Protein AF-A0A9W6GC36-F1 (afdb_monomer)

pLDDT: mean 84.16, std 17.45, range [33.19, 96.06]

Secondary structure (DSSP, 8-state):
--------SSTTS---SS--HHHH-TTS-HHHHHHHHHHHHHHSTT----HHHHHHHHHHHHHHSSHHHHHHHPPTTPPPPGGGG-HHHHHHHHHHHHHTTHHHHHHHHHTSEEE-TTS-EEEGGGEEEETTT--EEEGGGTTS--TTS-EE-

Mean predicted aligned error: 7.72 Å

Nearest PDB structures (foldseek):
  6ck0-assembly1_A  TM=3.149E-01  e=7.803E-01  Helicobacter pylori G27
  2p1a-assembly1_B  TM=2.396E-01  e=2.936E+00  Bacillus cereus ATCC 10987
  3kcv-assembly2_J  TM=2.287E-01  e=7.695E+00  Escherichia coli O157:H7

Sequence (153 aa):
MHARNSFEDAANEPQHEHPNTIVLDFAKRFPDRLQLLVDHWRDAPGQVVDGYAFFLLYCWHGKHRDPATFERWKQPGQERSPFADAPEIRDLVAASLAAIGGQAGWVRMLGRRDYCECGQTSKLENLSVCVDCGRHWCWECSGTRCRGHEVVG

Solvent-accessible surface area (backbone atoms only — not comparable to full-atom values): 9102 Å² total; per-residue (Å²): 141,81,84,78,84,85,78,78,84,78,83,76,69,84,75,68,92,63,75,41,53,59,73,65,40,54,93,43,55,48,71,61,30,50,51,53,50,42,54,50,39,71,78,44,74,85,72,60,41,50,75,67,42,32,52,53,52,48,37,45,45,65,40,45,60,38,70,70,53,27,69,75,69,53,56,94,94,58,75,82,60,83,62,44,76,36,65,59,53,54,52,44,52,52,51,20,39,51,72,56,55,31,70,64,27,50,54,55,54,35,64,39,71,46,63,21,80,86,70,50,74,42,36,43,76,52,31,32,33,29,64,43,73,69,49,31,29,32,74,90,44,58,85,71,57,68,84,97,54,62,68,38,98

Organism: NCBI:txid256037

Foldseek 3Di:
DDDDPPPPPPPDDPPPVDQPVLQVVLVDANLVSLVVQLVVCVVPPLDAHEQVSLVLLVQLLVCQLDPVSVVVPPDVPDDRRPCNPPVSSVSRNVSHCVVLPHPVSVVVSQQDWDAAPVRDIDGNVQWKAFSNRRHIHGPVCVVVDDPPTDIGD

Radius of gyration: 16.6 Å; Cα contacts (8 Å, |Δi|>4): 177; chains: 1; bounding box: 53×34×39 Å

Structure (mmCIF, N/CA/C/O backbone):
data_AF-A0A9W6GC36-F1
#
_entry.id   AF-A0A9W6GC36-F1
#
loop_
_atom_site.group_PDB
_atom_site.id
_atom_site.type_symbol
_atom_site.label_atom_id
_atom_site.label_alt_id
_atom_site.label_comp_id
_atom_site.label_asym_id
_atom_site.label_entity_id
_atom_site.label_seq_id
_atom_site.pdbx_PDB_ins_code
_atom_site.Cartn_x
_atom_site.Cartn_y
_atom_site.Cartn_z
_atom_site.occupancy
_atom_site.B_iso_or_equiv
_atom_site.auth_seq_id
_atom_site.auth_comp_id
_atom_site.auth_asym_id
_atom_site.auth_atom_id
_atom_site.pdbx_PDB_model_num
ATOM 1 N N . MET A 1 1 ? -38.923 21.390 -12.336 1.00 40.31 1 MET A N 1
ATOM 2 C CA . MET A 1 1 ? -37.791 20.817 -11.576 1.00 40.31 1 MET A CA 1
ATOM 3 C C . MET A 1 1 ? -37.652 19.357 -11.977 1.00 40.31 1 MET A C 1
ATOM 5 O O . MET A 1 1 ? -38.392 18.530 -11.471 1.00 40.31 1 MET A O 1
ATOM 9 N N . HIS A 1 2 ? -36.770 19.049 -12.928 1.00 33.19 2 HIS A N 1
ATOM 10 C CA . HIS A 1 2 ? -36.415 17.671 -13.272 1.00 33.19 2 HIS A CA 1
ATOM 11 C C . HIS A 1 2 ? -34.927 17.498 -12.983 1.00 33.19 2 HIS A C 1
ATOM 13 O O . HIS A 1 2 ? -34.091 18.083 -13.669 1.00 33.19 2 HIS A O 1
ATOM 19 N N . ALA A 1 3 ? -34.615 16.754 -11.922 1.00 35.25 3 ALA A N 1
ATOM 20 C CA . ALA A 1 3 ? -33.260 16.326 -11.626 1.00 35.25 3 ALA A CA 1
ATOM 21 C C . ALA A 1 3 ? -32.876 15.250 -12.650 1.00 35.25 3 ALA A C 1
ATOM 23 O O . ALA A 1 3 ? -33.499 14.191 -12.713 1.00 35.25 3 ALA A O 1
ATOM 24 N N . ARG A 1 4 ? -31.887 15.553 -13.493 1.00 37.41 4 ARG A N 1
ATOM 25 C CA . ARG A 1 4 ? -31.217 14.555 -14.325 1.00 37.41 4 ARG A CA 1
ATOM 26 C C . ARG A 1 4 ? -30.328 13.713 -13.410 1.00 37.41 4 ARG A C 1
ATOM 28 O O . ARG A 1 4 ? -29.429 14.249 -12.769 1.00 37.41 4 ARG A O 1
ATOM 35 N N . ASN A 1 5 ? -30.620 12.417 -13.346 1.00 42.16 5 ASN A N 1
ATOM 36 C CA . ASN A 1 5 ? -29.735 11.399 -12.793 1.00 42.16 5 ASN A CA 1
ATOM 37 C C . ASN A 1 5 ? -28.479 11.318 -13.668 1.00 42.16 5 ASN A C 1
ATOM 39 O O . ASN A 1 5 ? -28.535 10.772 -14.765 1.00 42.16 5 ASN A O 1
ATOM 43 N N . SER A 1 6 ? -27.360 11.847 -13.184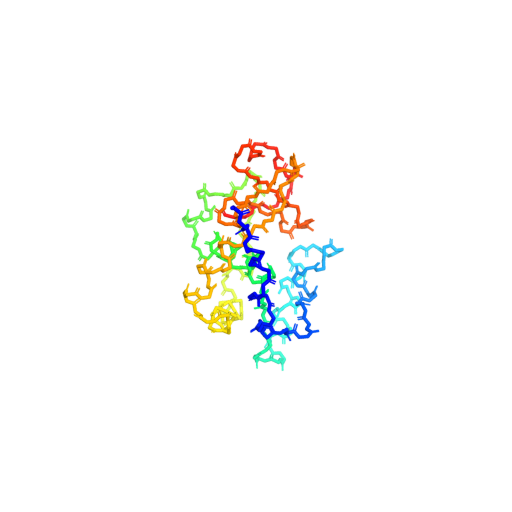 1.00 38.00 6 SER A N 1
ATOM 44 C CA . SER A 1 6 ? -26.041 11.635 -13.785 1.00 38.00 6 SER A CA 1
ATOM 45 C C . SER A 1 6 ? -25.391 10.415 -13.127 1.00 38.00 6 SER A C 1
ATOM 47 O O . SER A 1 6 ? -24.592 10.553 -12.208 1.00 38.00 6 SER A O 1
ATOM 49 N N . PHE A 1 7 ? -25.791 9.217 -13.558 1.00 39.62 7 PHE A N 1
ATOM 50 C CA . PHE A 1 7 ? -25.185 7.935 -13.158 1.00 39.62 7 PHE A CA 1
ATOM 51 C C . PHE A 1 7 ? -24.443 7.250 -14.325 1.00 39.62 7 PHE A C 1
ATOM 53 O O . PHE A 1 7 ? -24.139 6.065 -14.247 1.00 39.62 7 PHE A O 1
ATOM 60 N N . GLU A 1 8 ? -24.138 7.972 -15.408 1.00 38.41 8 GLU A N 1
ATOM 61 C CA . GLU A 1 8 ? -23.664 7.362 -16.664 1.00 38.41 8 GLU A CA 1
ATOM 62 C C . GLU A 1 8 ? -22.149 7.449 -16.929 1.00 38.41 8 GLU A C 1
ATOM 64 O O . GLU A 1 8 ? -21.699 6.952 -17.955 1.00 38.41 8 GLU A O 1
ATOM 69 N N . ASP A 1 9 ? -21.323 7.953 -16.006 1.00 39.06 9 ASP A N 1
ATOM 70 C CA . ASP A 1 9 ? -19.871 8.089 -16.258 1.00 39.06 9 ASP A CA 1
ATOM 71 C C . ASP A 1 9 ? -18.990 6.967 -15.663 1.00 39.06 9 ASP A C 1
ATOM 73 O O . ASP A 1 9 ? -17.766 7.018 -15.765 1.00 39.06 9 ASP A O 1
ATOM 77 N N . ALA A 1 10 ? -19.570 5.918 -15.069 1.00 42.12 10 ALA A N 1
ATOM 78 C CA . ALA A 1 10 ? -18.797 4.819 -14.464 1.00 42.12 10 ALA A CA 1
ATOM 79 C C . ALA A 1 10 ? -18.358 3.716 -15.457 1.00 42.12 10 ALA A C 1
ATOM 81 O O . ALA A 1 10 ? -17.726 2.743 -15.055 1.00 42.12 10 ALA A O 1
ATOM 82 N N . ALA A 1 11 ? -18.701 3.828 -16.744 1.00 38.91 11 ALA A N 1
ATOM 83 C CA . ALA A 1 11 ? -18.658 2.698 -17.678 1.00 38.91 11 ALA A CA 1
ATOM 84 C C . ALA A 1 11 ? -17.346 2.511 -18.470 1.00 38.91 11 ALA A C 1
ATOM 86 O O . ALA A 1 11 ? -17.305 1.646 -19.336 1.00 38.91 11 ALA A O 1
ATOM 87 N N . ASN A 1 12 ? -16.280 3.279 -18.214 1.00 39.53 12 ASN A N 1
ATOM 88 C CA . ASN A 1 12 ? -15.049 3.211 -19.025 1.00 39.53 12 ASN A CA 1
ATOM 89 C C . ASN A 1 12 ? -13.742 3.225 -18.215 1.00 39.53 12 ASN A C 1
ATOM 91 O O . ASN A 1 12 ? -12.708 3.672 -18.711 1.00 39.53 12 ASN A O 1
ATOM 95 N N . GLU A 1 13 ? -13.753 2.733 -16.975 1.00 42.28 13 GLU A N 1
ATOM 96 C CA . GLU A 1 13 ? -12.489 2.399 -16.311 1.00 42.28 13 GLU A CA 1
ATOM 97 C C . GLU A 1 13 ? -12.026 1.027 -16.833 1.00 42.28 13 GLU A C 1
ATOM 99 O O . GLU A 1 13 ? -12.804 0.072 -16.750 1.00 42.28 13 GLU A O 1
ATOM 104 N N . PRO A 1 14 ? -10.816 0.901 -17.417 1.00 41.31 14 PRO A N 1
ATOM 105 C CA . PRO A 1 14 ? -10.286 -0.402 -17.786 1.00 41.31 14 PRO A CA 1
ATOM 106 C C . PRO A 1 14 ? -10.244 -1.260 -16.524 1.00 41.31 14 PRO A C 1
ATOM 108 O O . PRO A 1 14 ? -9.509 -0.975 -15.580 1.00 41.31 14 PRO A O 1
ATOM 111 N N . GLN A 1 15 ? -11.089 -2.287 -16.492 1.00 39.88 15 GLN A N 1
ATOM 112 C CA . GLN A 1 15 ? -11.065 -3.288 -15.443 1.00 39.88 15 GLN A CA 1
ATOM 113 C C . GLN A 1 15 ? -9.772 -4.076 -15.637 1.00 39.88 15 GLN A C 1
ATOM 115 O O . GLN A 1 15 ? -9.692 -4.934 -16.513 1.00 39.88 15 GLN A O 1
ATOM 120 N N . HIS A 1 16 ? -8.727 -3.766 -14.872 1.00 44.00 16 HIS A N 1
ATOM 121 C CA . HIS A 1 16 ? -7.629 -4.709 -14.733 1.00 44.00 16 HIS A CA 1
ATOM 122 C C . HIS A 1 16 ? -8.218 -5.951 -14.054 1.00 44.00 16 HIS A C 1
ATOM 124 O O . HIS A 1 16 ? -8.642 -5.905 -12.902 1.00 44.00 16 HIS A O 1
ATOM 130 N N . GLU A 1 17 ? -8.319 -7.050 -14.806 1.00 35.12 17 GLU A N 1
ATOM 131 C CA . GLU A 1 17 ? -9.093 -8.254 -14.458 1.00 35.12 17 GLU A CA 1
ATOM 132 C C . GLU A 1 17 ? -8.586 -9.007 -13.213 1.00 35.12 17 GLU A C 1
ATOM 134 O O . GLU A 1 17 ? -9.168 -10.013 -12.804 1.00 35.12 17 GLU A O 1
ATOM 139 N N . HIS A 1 18 ? -7.544 -8.506 -12.549 1.00 47.97 18 HIS A N 1
ATOM 140 C CA . HIS A 1 18 ? -6.991 -9.085 -11.336 1.00 47.97 18 HIS A CA 1
ATOM 141 C C . HIS A 1 18 ? -6.675 -7.971 -10.329 1.00 47.97 18 HIS A C 1
ATOM 143 O O . HIS A 1 18 ? -5.572 -7.421 -10.384 1.00 47.97 18 HIS A O 1
ATOM 149 N N . PRO A 1 19 ? -7.583 -7.635 -9.384 1.00 55.88 19 PRO A N 1
ATOM 150 C CA . PRO A 1 19 ? -7.170 -6.866 -8.215 1.00 55.88 19 PRO A CA 1
ATOM 151 C C . PRO A 1 19 ? -5.987 -7.606 -7.607 1.00 55.88 19 PRO A C 1
ATOM 153 O O . PRO A 1 19 ? -6.082 -8.813 -7.386 1.00 55.88 19 PRO A O 1
ATOM 156 N N . ASN A 1 20 ? -4.857 -6.924 -7.426 1.00 70.31 20 ASN A N 1
ATOM 157 C CA . ASN A 1 20 ? -3.617 -7.604 -7.076 1.00 70.31 20 ASN A CA 1
ATOM 158 C C . ASN A 1 20 ? -3.766 -8.272 -5.697 1.00 70.31 20 ASN A C 1
ATOM 160 O O . ASN A 1 20 ? -3.668 -7.630 -4.645 1.00 70.31 20 ASN A O 1
ATOM 164 N N . THR A 1 21 ? -4.079 -9.570 -5.726 1.00 80.12 21 THR A N 1
ATOM 165 C CA . THR A 1 21 ? -4.518 -10.342 -4.563 1.00 80.12 21 THR A CA 1
ATOM 166 C C . THR A 1 21 ? -3.397 -10.493 -3.556 1.00 80.12 21 THR A C 1
ATOM 168 O O . THR A 1 21 ? -3.682 -10.649 -2.380 1.00 80.12 21 THR A O 1
ATOM 171 N N . ILE A 1 22 ? -2.135 -10.374 -3.982 1.00 90.19 22 ILE A N 1
ATOM 172 C CA . ILE A 1 22 ? -0.971 -10.458 -3.100 1.00 90.19 22 ILE A CA 1
ATOM 173 C C . ILE A 1 22 ? -1.016 -9.336 -2.063 1.00 90.19 22 ILE A C 1
ATOM 175 O O . ILE A 1 22 ? -0.923 -9.601 -0.869 1.00 90.19 22 ILE A O 1
ATOM 179 N N . VAL A 1 23 ? -1.201 -8.083 -2.492 1.00 91.06 23 VAL A N 1
ATOM 180 C CA . VAL A 1 23 ? -1.227 -6.934 -1.570 1.00 91.06 23 VAL A CA 1
ATOM 181 C C . VAL A 1 23 ? -2.463 -6.972 -0.674 1.00 91.06 23 VAL A C 1
ATOM 183 O O . VAL A 1 23 ? -2.385 -6.571 0.486 1.00 91.06 23 VAL A O 1
ATOM 186 N N . LEU A 1 24 ? -3.589 -7.476 -1.180 1.00 92.25 24 LEU A N 1
ATOM 187 C CA . LEU A 1 24 ? -4.872 -7.493 -0.472 1.00 92.25 24 LEU A CA 1
ATOM 188 C C . LEU A 1 24 ? -5.181 -8.824 0.239 1.00 92.25 24 LEU A C 1
ATOM 190 O O . LEU A 1 24 ? -6.271 -8.978 0.787 1.00 92.25 24 LEU A O 1
ATOM 194 N N . ASP A 1 25 ? -4.238 -9.769 0.284 1.00 93.12 25 ASP A N 1
ATOM 195 C CA . ASP A 1 25 ? -4.376 -11.021 1.036 1.00 93.12 25 ASP A CA 1
ATOM 196 C C . ASP A 1 25 ? -4.167 -10.778 2.538 1.00 93.12 25 ASP A C 1
ATOM 198 O O . ASP A 1 25 ? -3.122 -11.078 3.121 1.00 93.12 25 ASP A O 1
ATOM 202 N N . PHE A 1 26 ? -5.184 -10.212 3.184 1.00 91.50 26 PHE A N 1
ATOM 203 C CA . PHE A 1 26 ? -5.174 -9.920 4.619 1.00 91.50 26 PHE A CA 1
ATOM 204 C C . PHE A 1 26 ? -5.157 -11.175 5.510 1.00 91.50 26 PHE A C 1
ATOM 206 O O . PHE A 1 26 ? -5.050 -11.051 6.729 1.00 91.50 26 PHE A O 1
ATOM 213 N N . ALA A 1 27 ? -5.215 -12.388 4.939 1.00 91.69 27 ALA A N 1
ATOM 214 C CA . ALA A 1 27 ? -4.915 -13.607 5.688 1.00 91.69 27 ALA A CA 1
ATOM 215 C C . ALA A 1 27 ? -3.403 -13.763 5.956 1.00 91.69 27 ALA A C 1
ATOM 217 O O . ALA A 1 27 ? -3.011 -14.532 6.837 1.00 91.69 27 ALA A O 1
ATOM 218 N N . LYS A 1 28 ? -2.549 -13.024 5.231 1.00 92.81 28 LYS A N 1
ATOM 219 C CA . LYS A 1 28 ? -1.092 -12.973 5.411 1.00 92.81 28 LYS A CA 1
ATOM 220 C C . LYS A 1 28 ? -0.651 -11.666 6.063 1.00 92.81 28 LYS A C 1
ATOM 222 O O . LYS A 1 28 ? -1.200 -10.587 5.810 1.00 92.81 28 LYS A O 1
ATOM 227 N N . ARG A 1 29 ? 0.428 -11.729 6.847 1.00 92.25 29 ARG A N 1
ATOM 228 C CA . ARG A 1 29 ? 1.048 -10.515 7.395 1.00 92.25 29 ARG A CA 1
ATOM 229 C C . ARG A 1 29 ? 1.596 -9.655 6.264 1.00 92.25 29 ARG A C 1
ATOM 231 O O . ARG A 1 29 ? 2.047 -10.172 5.243 1.00 92.25 29 ARG A O 1
ATOM 238 N N . PHE A 1 30 ? 1.582 -8.338 6.450 1.00 93.12 30 PHE A N 1
ATOM 239 C CA . PHE A 1 30 ? 2.050 -7.428 5.407 1.00 93.12 30 PHE A CA 1
ATOM 240 C C . PHE A 1 30 ? 3.509 -7.670 4.958 1.00 93.12 30 PHE A C 1
ATOM 242 O O . PHE A 1 30 ? 3.740 -7.681 3.751 1.00 93.12 30 PHE A O 1
ATOM 249 N N . PRO A 1 31 ? 4.487 -7.964 5.845 1.00 92.38 31 PRO A N 1
ATOM 250 C CA . PRO A 1 31 ? 5.846 -8.311 5.411 1.00 92.38 31 PRO A CA 1
ATOM 251 C C . PRO A 1 31 ? 5.915 -9.545 4.502 1.00 92.38 31 PRO A C 1
ATOM 253 O O . PRO A 1 31 ? 6.673 -9.543 3.536 1.00 92.38 31 PRO A O 1
ATOM 256 N N . ASP A 1 32 ? 5.089 -10.562 4.758 1.00 94.56 32 ASP A N 1
ATOM 257 C CA . ASP A 1 32 ? 5.045 -11.774 3.932 1.00 94.56 32 ASP A CA 1
ATOM 258 C C . ASP A 1 32 ? 4.473 -11.462 2.543 1.00 94.56 32 ASP A C 1
ATOM 260 O O . ASP A 1 32 ? 4.953 -11.970 1.532 1.00 94.56 32 ASP A O 1
ATOM 264 N N . ARG A 1 33 ? 3.473 -10.571 2.476 1.00 94.75 33 ARG A N 1
ATOM 265 C CA . ARG A 1 33 ? 2.930 -10.069 1.205 1.00 94.75 33 ARG A CA 1
ATOM 266 C C . ARG A 1 33 ? 3.954 -9.258 0.421 1.00 94.75 33 ARG A C 1
ATOM 268 O O . ARG A 1 33 ? 4.018 -9.406 -0.793 1.00 94.75 33 ARG A O 1
ATOM 275 N N . LEU A 1 34 ? 4.764 -8.437 1.091 1.00 94.62 34 LEU A N 1
ATOM 276 C CA . LEU A 1 34 ? 5.850 -7.697 0.441 1.00 94.62 34 LEU A CA 1
ATOM 277 C C . LEU A 1 34 ? 6.904 -8.640 -0.141 1.00 94.62 34 LEU A C 1
ATOM 279 O O . LEU A 1 34 ? 7.323 -8.428 -1.272 1.00 94.62 34 LEU A O 1
ATOM 283 N N . GLN A 1 35 ? 7.286 -9.693 0.588 1.00 95.19 35 GLN A N 1
ATOM 284 C CA . GLN A 1 35 ? 8.208 -10.707 0.072 1.00 95.19 35 GLN A CA 1
ATOM 285 C C . GLN A 1 35 ? 7.645 -11.379 -1.186 1.00 95.19 35 GLN A C 1
ATOM 287 O O . GLN A 1 35 ? 8.312 -11.402 -2.214 1.00 95.19 35 GLN A O 1
ATOM 292 N N . LEU A 1 36 ? 6.391 -11.847 -1.133 1.00 93.75 36 LEU A N 1
ATOM 293 C CA . LEU A 1 36 ? 5.718 -12.452 -2.289 1.00 93.75 36 LEU A CA 1
ATOM 294 C C . LEU A 1 36 ? 5.646 -11.494 -3.478 1.00 93.75 36 LEU A C 1
ATOM 296 O O . LEU A 1 36 ? 5.858 -11.900 -4.613 1.00 93.75 36 LEU A O 1
ATOM 300 N N . LEU A 1 37 ? 5.358 -10.220 -3.217 1.00 92.69 37 LEU A N 1
ATOM 301 C CA . LEU A 1 37 ? 5.280 -9.195 -4.248 1.00 92.69 37 LEU A CA 1
ATOM 302 C C . LEU A 1 37 ? 6.646 -8.934 -4.895 1.00 92.69 37 LEU A C 1
ATOM 304 O O . LEU A 1 37 ? 6.722 -8.783 -6.111 1.00 92.69 37 LEU A O 1
ATOM 308 N N . VAL A 1 38 ? 7.715 -8.906 -4.095 1.00 93.19 38 VAL A N 1
ATOM 309 C CA . VAL A 1 38 ? 9.096 -8.762 -4.572 1.00 93.19 38 VAL A CA 1
ATOM 310 C C . VAL A 1 38 ? 9.506 -9.961 -5.421 1.00 93.19 38 VAL A C 1
ATOM 312 O O . VAL A 1 38 ? 10.031 -9.766 -6.515 1.00 93.19 38 VAL A O 1
ATOM 315 N N . ASP A 1 39 ? 9.254 -11.182 -4.955 1.00 93.12 39 ASP A N 1
ATOM 316 C CA . ASP A 1 39 ? 9.601 -12.395 -5.700 1.00 93.12 39 ASP A CA 1
ATOM 317 C C . ASP A 1 39 ? 8.827 -12.464 -7.020 1.00 93.12 39 ASP A C 1
ATOM 319 O O . ASP A 1 39 ? 9.415 -12.660 -8.082 1.00 93.12 39 ASP A O 1
ATOM 323 N N . HIS A 1 40 ? 7.528 -12.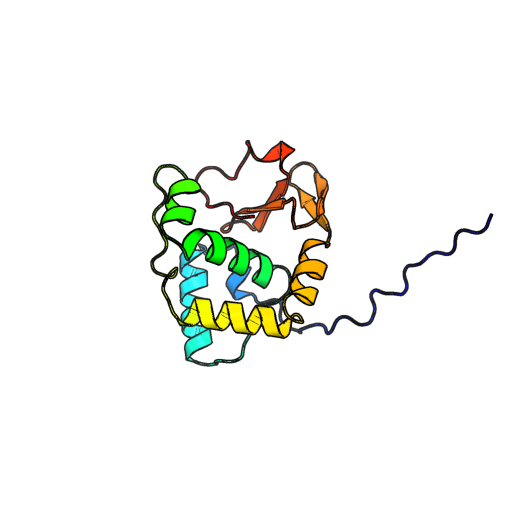162 -6.980 1.00 90.50 40 HIS A N 1
ATOM 324 C CA . HIS A 1 40 ? 6.691 -12.120 -8.175 1.00 90.50 40 HIS A CA 1
ATOM 325 C C . HIS A 1 40 ? 7.155 -11.058 -9.181 1.00 90.50 40 HIS A C 1
ATOM 327 O O . HIS A 1 40 ? 7.185 -11.306 -10.385 1.00 90.50 40 HIS A O 1
ATOM 333 N N . TRP A 1 41 ? 7.556 -9.875 -8.703 1.00 92.38 41 TRP A N 1
ATOM 334 C CA . TRP A 1 41 ? 8.086 -8.813 -9.561 1.00 92.38 41 TRP A CA 1
ATOM 335 C C . TRP A 1 41 ? 9.421 -9.187 -10.215 1.00 92.38 41 TRP A C 1
ATOM 337 O O . TRP A 1 41 ? 9.660 -8.809 -11.361 1.00 92.38 41 TRP A O 1
ATOM 347 N N . ARG A 1 42 ? 10.290 -9.931 -9.517 1.00 91.88 42 ARG A N 1
ATOM 348 C CA . ARG A 1 42 ? 11.560 -10.420 -10.082 1.00 91.88 42 ARG A CA 1
ATOM 349 C C . ARG A 1 42 ? 11.332 -11.390 -11.233 1.00 91.88 42 ARG A C 1
ATOM 351 O O . ARG A 1 42 ? 12.025 -11.292 -12.243 1.00 91.88 42 ARG A O 1
ATOM 358 N N . ASP A 1 43 ? 10.368 -12.291 -11.080 1.00 90.12 43 ASP A N 1
ATOM 359 C CA . ASP A 1 43 ? 10.068 -13.315 -12.080 1.00 90.12 43 ASP A CA 1
ATOM 360 C C . ASP A 1 43 ? 9.310 -12.742 -13.288 1.00 90.12 43 ASP A C 1
ATOM 362 O O . ASP A 1 43 ? 9.543 -13.151 -14.427 1.00 90.12 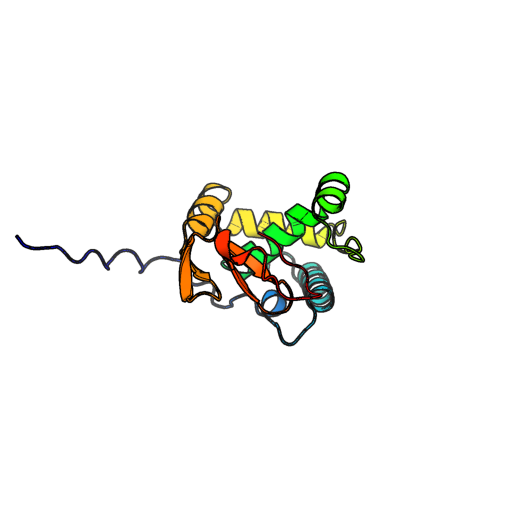43 ASP A O 1
ATOM 366 N N . ALA A 1 44 ? 8.415 -11.778 -13.053 1.00 86.25 44 ALA A N 1
ATOM 367 C CA . ALA A 1 44 ? 7.553 -11.186 -14.073 1.00 86.25 44 ALA A CA 1
ATOM 368 C C . ALA A 1 44 ? 7.488 -9.647 -13.958 1.00 86.25 44 ALA A C 1
ATOM 370 O O . ALA A 1 44 ? 6.445 -9.085 -13.591 1.00 86.25 44 ALA A O 1
ATOM 371 N N . PRO A 1 45 ? 8.580 -8.933 -14.299 1.00 81.62 45 PRO A N 1
ATOM 372 C CA . PRO A 1 45 ? 8.592 -7.477 -14.275 1.00 81.62 45 PRO A CA 1
ATOM 373 C C . PRO A 1 45 ? 7.587 -6.933 -15.297 1.00 81.62 45 PRO A C 1
ATOM 375 O O . PRO A 1 45 ? 7.623 -7.276 -16.478 1.00 81.62 45 PRO A O 1
ATOM 378 N N . GLY A 1 46 ? 6.669 -6.085 -14.835 1.00 78.25 46 GLY A N 1
ATOM 379 C CA . GLY A 1 46 ? 5.570 -5.539 -15.641 1.00 78.25 46 GLY A CA 1
ATOM 380 C C . GLY A 1 46 ? 4.180 -5.841 -15.085 1.00 78.25 46 GLY A C 1
ATOM 381 O O . GLY A 1 46 ? 3.220 -5.175 -15.470 1.00 78.25 46 GLY A O 1
ATOM 382 N N . GLN A 1 47 ? 4.060 -6.771 -14.132 1.00 80.56 47 GLN A N 1
ATOM 383 C CA . GLN A 1 47 ? 2.816 -6.944 -13.389 1.00 80.56 47 GLN A CA 1
ATOM 384 C C . GLN A 1 47 ? 2.676 -5.852 -12.323 1.00 80.56 47 GLN A C 1
ATOM 386 O O . GLN A 1 47 ? 3.413 -5.821 -11.340 1.00 80.56 47 GLN A O 1
ATOM 391 N N . VAL A 1 48 ? 1.729 -4.940 -12.529 1.00 85.38 48 VAL A N 1
ATOM 392 C CA . VAL A 1 48 ? 1.497 -3.784 -11.653 1.00 85.38 48 VAL A CA 1
ATOM 393 C C . VAL A 1 48 ? 0.421 -4.059 -10.602 1.00 85.38 48 VAL A C 1
ATOM 395 O O . VAL A 1 48 ? -0.391 -4.980 -10.727 1.00 85.38 48 VAL A O 1
ATOM 398 N N . VAL A 1 49 ? 0.418 -3.255 -9.540 1.00 87.31 49 VAL A N 1
ATOM 399 C CA . VAL A 1 49 ? -0.726 -3.140 -8.626 1.00 87.31 49 VAL A CA 1
ATOM 400 C C . VAL A 1 49 ? -1.536 -1.912 -9.033 1.00 87.31 49 VAL A C 1
ATOM 402 O O . VAL A 1 49 ? -0.976 -0.912 -9.475 1.00 87.31 49 VAL A O 1
ATOM 405 N N . ASP A 1 50 ? -2.850 -1.953 -8.869 1.00 86.25 50 ASP A N 1
ATOM 406 C CA . ASP A 1 50 ? -3.730 -0.833 -9.185 1.00 86.25 50 ASP A CA 1
ATOM 407 C C . ASP A 1 50 ? -4.732 -0.578 -8.052 1.00 86.25 50 ASP A C 1
ATOM 409 O O . ASP A 1 50 ? -4.697 -1.214 -6.990 1.00 86.25 50 ASP A O 1
ATOM 413 N N . GLY A 1 51 ? -5.590 0.424 -8.256 1.00 87.12 51 GLY A N 1
ATOM 414 C CA . GLY A 1 51 ? -6.671 0.748 -7.336 1.00 87.12 51 GLY A CA 1
ATOM 415 C C . GLY A 1 51 ? -6.209 0.851 -5.881 1.00 87.12 51 GLY A C 1
ATOM 416 O O . GLY A 1 51 ? -5.251 1.544 -5.539 1.00 87.12 51 GLY A O 1
ATOM 417 N N . TYR A 1 52 ? -6.908 0.128 -5.013 1.00 88.44 52 TYR A N 1
ATOM 418 C CA . TYR A 1 52 ? -6.642 0.142 -3.583 1.00 88.44 52 TYR A CA 1
ATOM 419 C C . TYR A 1 52 ? -5.323 -0.545 -3.188 1.00 88.44 52 TYR A C 1
ATOM 421 O O . TYR A 1 52 ? -4.650 -0.095 -2.261 1.00 88.44 52 TYR A O 1
ATOM 429 N N . ALA A 1 53 ? -4.911 -1.589 -3.915 1.00 92.00 53 ALA A N 1
ATOM 430 C CA . ALA A 1 53 ? -3.623 -2.242 -3.687 1.00 92.00 53 ALA A CA 1
ATOM 431 C C . ALA A 1 53 ? -2.464 -1.262 -3.921 1.00 92.00 53 ALA A C 1
ATOM 433 O O . ALA A 1 53 ? -1.532 -1.197 -3.117 1.00 92.00 53 ALA A O 1
ATOM 434 N N . PHE A 1 54 ? -2.559 -0.446 -4.977 1.00 93.88 54 PHE A N 1
ATOM 435 C CA . PHE A 1 54 ? -1.596 0.623 -5.216 1.00 93.88 54 PHE A CA 1
ATOM 436 C C . PHE A 1 54 ? -1.619 1.684 -4.113 1.00 93.88 54 PHE A C 1
ATOM 438 O O . PHE A 1 54 ? -0.554 2.030 -3.612 1.00 93.88 54 PHE A O 1
ATOM 445 N N . PHE A 1 55 ? -2.796 2.164 -3.693 1.00 93.69 55 PHE A N 1
ATOM 446 C CA . PHE A 1 55 ? -2.910 3.129 -2.589 1.00 93.69 55 PHE A CA 1
ATOM 447 C C . PHE A 1 55 ? -2.194 2.639 -1.322 1.00 93.69 55 PHE A C 1
ATOM 449 O O . PHE A 1 55 ? -1.347 3.348 -0.776 1.00 93.69 55 PHE A O 1
ATOM 456 N N . LEU A 1 56 ? -2.473 1.402 -0.899 1.00 94.44 56 LEU A N 1
ATOM 457 C CA . LEU A 1 56 ? -1.859 0.807 0.284 1.00 94.44 56 LEU A CA 1
ATOM 458 C C . LEU A 1 56 ? -0.331 0.732 0.161 1.00 94.44 56 LEU A C 1
ATOM 460 O O . LEU A 1 56 ? 0.392 1.174 1.059 1.00 94.44 56 LEU A O 1
ATOM 464 N N . LEU A 1 57 ? 0.156 0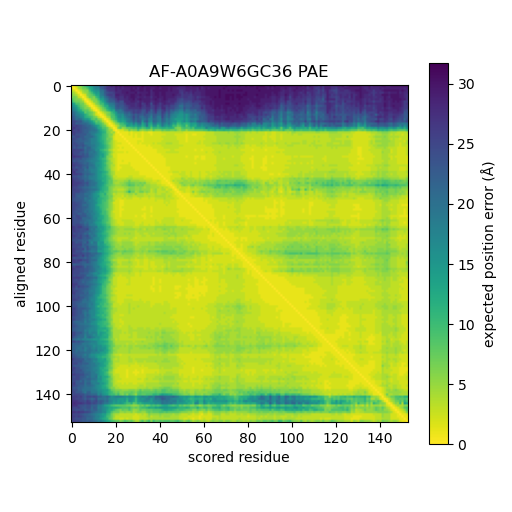.193 -0.962 1.00 95.12 57 LEU A N 1
ATOM 465 C CA . LEU A 1 57 ? 1.585 0.045 -1.224 1.00 95.12 57 LEU A CA 1
ATOM 466 C C . LEU A 1 57 ? 2.288 1.406 -1.297 1.00 95.12 57 LEU A C 1
ATOM 468 O O . LEU A 1 57 ? 3.368 1.566 -0.733 1.00 95.12 57 LEU A O 1
ATOM 472 N N . TYR A 1 58 ? 1.670 2.392 -1.949 1.00 94.81 58 TYR A N 1
ATOM 473 C CA . TYR A 1 58 ? 2.213 3.737 -2.104 1.00 94.81 58 TYR A CA 1
ATOM 474 C C . TYR A 1 58 ? 2.332 4.461 -0.759 1.00 94.81 58 TYR A C 1
ATOM 476 O O . TYR A 1 58 ? 3.400 4.991 -0.447 1.00 94.81 58 TYR A O 1
ATOM 484 N N . CYS A 1 59 ? 1.282 4.451 0.071 1.00 93.69 59 CYS A N 1
ATOM 485 C CA . CYS A 1 59 ? 1.306 5.079 1.396 1.00 93.69 59 CYS A CA 1
ATOM 486 C C . CYS A 1 59 ? 2.334 4.414 2.320 1.00 93.69 59 CYS A C 1
ATOM 488 O O . CYS A 1 59 ? 3.095 5.102 3.008 1.00 93.69 59 CYS A O 1
ATOM 490 N N . TRP A 1 60 ? 2.410 3.080 2.299 1.00 95.50 60 TRP A N 1
ATOM 491 C CA . TRP A 1 60 ? 3.434 2.352 3.039 1.00 95.50 60 TRP A CA 1
ATOM 492 C C . TRP A 1 60 ? 4.847 2.694 2.550 1.00 95.50 60 TRP A C 1
ATOM 494 O O . TRP A 1 60 ? 5.698 3.073 3.358 1.00 95.50 60 TRP A O 1
ATOM 504 N N . HIS A 1 61 ? 5.091 2.654 1.238 1.00 95.19 61 HIS A N 1
ATOM 505 C CA . HIS A 1 61 ? 6.394 2.992 0.671 1.00 95.19 61 HIS A CA 1
ATOM 506 C C . HIS A 1 61 ? 6.781 4.440 1.000 1.00 95.19 61 HIS A C 1
ATOM 508 O O . HIS A 1 61 ? 7.908 4.698 1.406 1.00 95.19 61 HIS A O 1
ATOM 514 N N . GLY A 1 62 ? 5.843 5.388 0.924 1.00 92.75 62 GLY A N 1
ATOM 515 C CA . GLY A 1 62 ? 6.063 6.789 1.282 1.00 92.75 62 GLY A CA 1
ATOM 516 C C . GLY A 1 62 ? 6.511 6.991 2.733 1.00 92.75 62 GLY A C 1
ATOM 517 O O . GLY A 1 62 ? 7.426 7.779 2.979 1.00 92.75 62 GLY A O 1
ATOM 518 N N . LYS A 1 63 ? 5.925 6.251 3.684 1.00 92.62 63 LYS A N 1
ATOM 519 C CA . LYS A 1 63 ? 6.333 6.277 5.097 1.00 92.62 63 LYS A CA 1
ATOM 520 C C . LYS A 1 63 ? 7.714 5.653 5.316 1.00 92.62 63 LYS A C 1
ATOM 522 O O . LYS A 1 63 ? 8.477 6.150 6.139 1.00 92.62 63 LYS A O 1
ATOM 527 N N . HIS A 1 64 ? 8.023 4.562 4.615 1.00 94.50 64 HIS A N 1
ATOM 52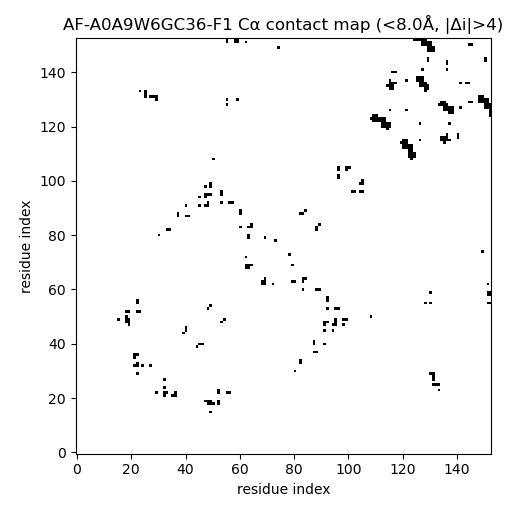8 C CA . HIS A 1 64 ? 9.236 3.770 4.849 1.00 94.50 64 HIS A CA 1
ATOM 529 C C . HIS A 1 64 ? 10.445 4.198 4.008 1.00 94.50 64 HIS A C 1
ATOM 531 O O . HIS A 1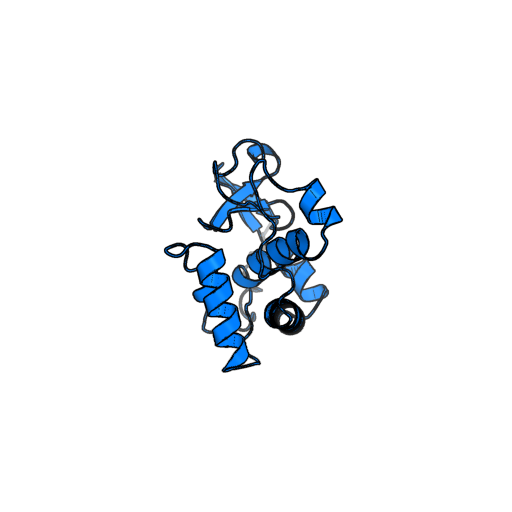 64 ? 11.572 3.924 4.411 1.00 94.50 64 HIS A O 1
ATOM 537 N N . ARG A 1 65 ? 10.267 4.874 2.867 1.00 91.62 65 ARG A N 1
ATOM 538 C CA . ARG A 1 65 ? 11.367 5.194 1.933 1.00 91.62 65 ARG A CA 1
ATOM 539 C C . ARG A 1 65 ? 12.441 6.112 2.515 1.00 91.62 65 ARG A C 1
ATOM 541 O O . ARG A 1 65 ? 13.591 6.015 2.116 1.00 91.62 65 ARG A O 1
ATOM 548 N N . ASP A 1 66 ? 12.071 7.006 3.428 1.00 91.69 66 ASP A N 1
ATOM 549 C CA . ASP A 1 66 ? 12.966 8.014 3.995 1.00 91.69 66 ASP A CA 1
ATOM 550 C C . ASP A 1 66 ? 13.103 7.796 5.511 1.00 91.69 66 ASP A C 1
ATOM 552 O O . ASP A 1 66 ? 12.086 7.826 6.212 1.00 91.69 66 ASP A O 1
ATOM 556 N N . PRO A 1 67 ? 14.324 7.592 6.044 1.00 91.69 67 PRO A N 1
ATOM 557 C CA . PRO A 1 67 ? 14.530 7.354 7.471 1.00 91.69 67 PRO A CA 1
ATOM 558 C C . PRO A 1 67 ? 13.964 8.458 8.370 1.00 91.69 67 PRO A C 1
ATOM 560 O O . PRO A 1 67 ? 13.400 8.153 9.418 1.00 91.69 67 PRO A O 1
ATOM 563 N N . ALA A 1 68 ? 14.058 9.729 7.967 1.00 93.06 68 ALA A N 1
ATOM 564 C CA . ALA A 1 68 ? 13.539 10.838 8.768 1.00 93.06 68 ALA A CA 1
ATOM 565 C C . ALA A 1 68 ? 12.002 10.833 8.826 1.00 93.06 68 ALA A C 1
ATOM 567 O O . ALA A 1 68 ? 11.409 11.034 9.889 1.00 93.06 68 ALA A O 1
ATOM 568 N N . THR A 1 69 ? 11.350 10.550 7.697 1.00 91.56 69 THR A N 1
ATOM 569 C CA . THR A 1 69 ? 9.898 10.363 7.607 1.00 91.56 69 THR A CA 1
ATOM 570 C C . THR A 1 69 ? 9.452 9.170 8.448 1.00 91.56 69 THR A C 1
ATOM 572 O O . THR A 1 69 ? 8.497 9.295 9.216 1.00 91.56 69 THR A O 1
ATOM 575 N N . PHE A 1 70 ? 10.159 8.040 8.366 1.00 92.75 70 PHE A N 1
ATOM 576 C CA . PHE A 1 70 ? 9.854 6.866 9.176 1.00 92.75 70 PHE A CA 1
ATOM 577 C C . PHE A 1 70 ? 9.956 7.183 10.673 1.00 92.75 70 PHE A C 1
ATOM 579 O O . PHE A 1 70 ? 8.990 6.975 11.401 1.00 92.75 70 PHE A O 1
ATOM 586 N N . GLU A 1 71 ? 11.070 7.758 11.131 1.00 92.00 71 GLU A N 1
ATOM 587 C CA . GLU A 1 71 ? 11.281 8.095 12.545 1.00 92.00 71 GLU A CA 1
ATOM 588 C C . GLU A 1 71 ? 10.231 9.066 13.094 1.00 92.00 71 GLU A C 1
ATOM 590 O O . GLU A 1 71 ? 9.793 8.931 14.236 1.00 92.00 71 GLU A O 1
ATOM 595 N N . ARG A 1 72 ? 9.763 10.006 12.268 1.00 90.12 72 ARG A N 1
ATOM 596 C CA . ARG A 1 72 ? 8.709 10.952 12.648 1.00 90.12 72 ARG A CA 1
ATOM 597 C C . ARG A 1 72 ? 7.348 10.285 12.866 1.00 90.12 72 ARG A C 1
ATOM 599 O O . ARG A 1 72 ? 6.570 10.762 13.690 1.00 90.12 72 ARG A O 1
ATOM 606 N N . TRP A 1 73 ? 7.036 9.237 12.107 1.00 86.62 73 TRP A N 1
ATOM 607 C CA . TRP A 1 73 ? 5.688 8.658 12.038 1.00 86.62 73 TRP A CA 1
ATOM 608 C C . TRP A 1 73 ? 5.608 7.199 12.501 1.00 86.62 73 TRP A C 1
ATOM 610 O O . TRP A 1 73 ? 4.538 6.583 12.413 1.00 86.62 73 TRP A O 1
ATOM 620 N N . LYS A 1 74 ? 6.714 6.618 12.977 1.00 88.12 74 LYS A N 1
ATOM 621 C CA . LYS A 1 74 ? 6.731 5.254 13.507 1.00 88.12 74 LYS A CA 1
ATOM 622 C C . LYS A 1 74 ? 5.939 5.163 14.806 1.00 88.12 74 LYS A C 1
ATOM 624 O O . LYS A 1 74 ? 5.895 6.092 15.611 1.00 88.12 74 LYS A O 1
ATOM 629 N N . GLN A 1 75 ? 5.316 4.012 15.019 1.00 83.88 75 GLN A N 1
ATOM 630 C CA . GLN A 1 75 ? 4.702 3.690 16.304 1.00 83.88 75 GLN A CA 1
ATOM 631 C C . GLN A 1 75 ? 5.779 3.195 17.293 1.00 83.88 75 GLN A C 1
ATOM 633 O O . GLN A 1 75 ? 6.822 2.700 16.855 1.00 83.88 75 GLN A O 1
ATOM 638 N N . PRO A 1 76 ? 5.572 3.299 18.621 1.00 82.75 76 PRO A N 1
ATOM 639 C CA . PRO A 1 76 ? 6.491 2.717 19.598 1.00 82.75 76 PRO A CA 1
ATOM 640 C C . PRO A 1 76 ? 6.729 1.225 19.332 1.00 82.75 76 PRO A C 1
ATOM 642 O O . PRO A 1 76 ? 5.778 0.467 19.162 1.00 82.75 76 PRO A O 1
ATOM 645 N N . GLY A 1 77 ? 7.998 0.811 19.283 1.00 83.94 77 GLY A N 1
ATOM 646 C CA . GLY A 1 77 ? 8.386 -0.571 18.973 1.00 83.94 77 GLY A CA 1
ATOM 647 C C . GLY A 1 77 ? 8.294 -0.957 17.491 1.00 83.94 77 GLY A C 1
ATOM 648 O O . GLY A 1 77 ? 8.552 -2.108 17.159 1.00 83.94 77 GLY A O 1
ATOM 649 N N . GLN A 1 78 ? 7.943 -0.026 16.598 1.00 87.19 78 GLN A N 1
ATOM 650 C CA . GLN A 1 78 ? 7.939 -0.279 15.162 1.00 87.19 78 GLN A CA 1
ATOM 651 C C . GLN A 1 78 ? 9.350 -0.135 14.575 1.00 87.19 78 GLN A C 1
ATOM 653 O O . GLN A 1 78 ? 10.010 0.891 14.755 1.00 87.19 78 GLN A O 1
ATOM 658 N N . GLU A 1 79 ? 9.768 -1.139 13.811 1.00 90.38 79 GLU A N 1
ATOM 659 C CA . GLU A 1 79 ? 11.010 -1.131 13.040 1.00 90.38 79 GLU A CA 1
ATOM 660 C C . GLU A 1 79 ? 10.748 -0.791 11.570 1.00 90.38 79 GLU A C 1
ATOM 662 O O . GLU A 1 79 ? 9.656 -1.026 11.035 1.00 90.38 79 GLU A O 1
ATOM 667 N N . ARG A 1 80 ? 11.752 -0.197 10.917 1.00 91.44 80 ARG A N 1
ATOM 668 C CA . ARG A 1 80 ? 11.691 0.097 9.485 1.00 91.44 80 ARG A CA 1
ATOM 669 C C . ARG A 1 80 ? 11.766 -1.220 8.726 1.00 91.44 80 ARG A C 1
ATOM 671 O O . ARG A 1 80 ? 12.602 -2.066 9.033 1.00 91.44 80 ARG A O 1
ATOM 678 N N . SER A 1 81 ? 10.892 -1.396 7.743 1.00 91.38 81 SER A N 1
ATOM 679 C CA . SER A 1 81 ? 10.856 -2.641 6.981 1.00 91.38 81 SER A CA 1
ATOM 680 C C . SER A 1 81 ? 12.150 -2.836 6.180 1.00 91.38 81 SER A C 1
ATOM 682 O O . SER A 1 81 ? 12.603 -1.882 5.545 1.00 91.38 81 SER A O 1
ATOM 684 N N . PRO A 1 82 ? 12.711 -4.058 6.113 1.00 90.56 82 PRO A N 1
ATOM 685 C CA . PRO A 1 82 ? 13.859 -4.349 5.252 1.00 90.56 82 PRO A CA 1
ATOM 686 C C . PRO A 1 82 ? 13.532 -4.185 3.758 1.00 90.56 82 PRO A C 1
ATOM 688 O O . PRO A 1 82 ? 14.424 -3.935 2.955 1.00 90.56 82 PRO A O 1
ATOM 691 N N . PHE A 1 83 ? 12.251 -4.259 3.378 1.00 91.50 83 PHE A N 1
ATOM 692 C CA . PHE A 1 83 ? 11.800 -4.032 2.001 1.00 91.50 83 PHE A CA 1
ATOM 693 C C . PHE A 1 83 ? 11.726 -2.549 1.620 1.00 91.50 83 PHE A C 1
ATOM 695 O O . PHE A 1 83 ? 11.470 -2.234 0.462 1.00 91.50 83 PHE A O 1
ATOM 702 N N . ALA A 1 84 ? 11.926 -1.627 2.570 1.00 88.81 84 ALA A N 1
ATOM 703 C CA . ALA A 1 84 ? 11.862 -0.189 2.312 1.00 88.81 84 ALA A CA 1
ATOM 704 C C . ALA A 1 84 ? 12.878 0.272 1.255 1.00 88.81 84 ALA A C 1
ATOM 706 O O . ALA A 1 84 ? 12.587 1.184 0.482 1.00 88.81 84 ALA A O 1
ATOM 707 N N . ASP A 1 85 ? 14.042 -0.383 1.230 1.00 88.56 85 ASP A N 1
ATOM 708 C CA . ASP A 1 85 ? 15.162 -0.074 0.339 1.00 88.56 85 ASP A CA 1
ATOM 709 C C . ASP A 1 85 ? 15.271 -1.057 -0.843 1.00 88.56 85 ASP A C 1
ATOM 711 O O . ASP A 1 85 ? 16.191 -0.950 -1.655 1.00 88.56 85 ASP A O 1
ATOM 715 N N . ALA A 1 86 ? 14.338 -2.012 -0.964 1.00 92.56 86 ALA A N 1
ATOM 716 C CA . ALA A 1 86 ? 14.331 -2.974 -2.061 1.00 92.56 86 ALA A CA 1
ATOM 717 C C . ALA A 1 86 ? 14.046 -2.253 -3.397 1.00 92.56 86 ALA A C 1
ATOM 719 O O . ALA A 1 86 ? 13.003 -1.596 -3.521 1.00 92.56 86 ALA A O 1
ATOM 720 N N . PRO A 1 87 ? 14.933 -2.350 -4.409 1.00 93.62 87 PRO A N 1
ATOM 721 C CA . PRO A 1 87 ? 14.717 -1.693 -5.696 1.00 93.62 87 PRO A CA 1
ATOM 722 C C . PRO A 1 87 ? 13.431 -2.172 -6.379 1.00 93.62 87 PRO A C 1
ATOM 724 O O . PRO A 1 87 ? 12.746 -1.367 -6.999 1.00 93.62 87 PRO A O 1
ATOM 727 N N . GLU A 1 88 ? 13.043 -3.432 -6.183 1.00 94.31 88 GLU A N 1
ATOM 728 C CA . GLU A 1 88 ? 11.826 -4.028 -6.736 1.00 94.31 88 GLU A CA 1
ATOM 729 C C . GLU A 1 88 ? 10.564 -3.301 -6.270 1.00 94.31 88 GLU A C 1
ATOM 731 O O . GLU A 1 88 ? 9.683 -3.017 -7.074 1.00 94.31 88 GLU A O 1
ATOM 736 N N . ILE A 1 89 ? 10.496 -2.935 -4.987 1.00 94.44 89 ILE A N 1
ATOM 737 C CA . ILE A 1 89 ? 9.370 -2.173 -4.438 1.00 94.44 89 ILE A CA 1
ATOM 738 C C . ILE A 1 89 ? 9.297 -0.790 -5.080 1.00 94.44 89 ILE A C 1
ATOM 740 O O . ILE A 1 89 ? 8.219 -0.347 -5.474 1.00 94.44 89 ILE A O 1
ATOM 744 N N . ARG A 1 90 ? 10.435 -0.098 -5.191 1.00 93.88 90 ARG A N 1
ATOM 745 C CA . ARG A 1 90 ? 10.491 1.236 -5.799 1.00 93.88 90 ARG A CA 1
ATOM 746 C C . ARG A 1 90 ? 10.059 1.184 -7.264 1.00 93.88 90 ARG A C 1
ATOM 748 O O . ARG A 1 90 ? 9.259 2.015 -7.694 1.00 93.88 90 ARG A O 1
ATOM 755 N N . ASP A 1 91 ? 10.579 0.219 -8.010 1.00 94.81 91 ASP A N 1
ATOM 756 C CA . ASP A 1 91 ? 10.325 0.079 -9.439 1.00 94.81 91 ASP A CA 1
ATOM 757 C C . ASP A 1 91 ? 8.865 -0.342 -9.689 1.00 94.81 91 ASP A C 1
ATOM 759 O O . ASP A 1 91 ? 8.202 0.231 -10.556 1.00 94.81 91 ASP A O 1
ATOM 763 N N . LEU A 1 92 ? 8.311 -1.233 -8.858 1.00 94.12 92 LEU A N 1
ATOM 764 C CA . LEU A 1 92 ? 6.893 -1.594 -8.874 1.00 94.12 92 LEU A CA 1
ATOM 765 C C . LEU A 1 92 ? 5.984 -0.398 -8.556 1.00 94.12 92 LEU A C 1
ATOM 767 O O . LEU A 1 92 ? 4.983 -0.195 -9.244 1.00 94.12 92 LEU A O 1
ATOM 771 N N . VAL A 1 93 ? 6.306 0.409 -7.537 1.00 94.88 93 VAL A N 1
ATOM 772 C CA . VAL A 1 93 ? 5.534 1.618 -7.194 1.00 94.88 93 VAL A CA 1
ATOM 773 C C . VAL A 1 93 ? 5.561 2.620 -8.348 1.00 94.88 93 VAL A C 1
ATOM 775 O O . VAL A 1 93 ? 4.521 3.181 -8.692 1.00 94.88 93 VAL A O 1
ATOM 778 N N . ALA A 1 94 ? 6.719 2.820 -8.981 1.00 95.00 94 ALA A N 1
ATOM 779 C CA . ALA A 1 94 ? 6.849 3.698 -10.140 1.00 95.00 94 ALA A CA 1
ATOM 780 C C . ALA A 1 94 ? 6.041 3.187 -11.347 1.00 95.00 94 ALA A C 1
ATOM 782 O O . ALA A 1 94 ? 5.306 3.962 -11.963 1.00 95.00 94 ALA A O 1
ATOM 783 N N . ALA A 1 95 ? 6.125 1.888 -11.652 1.00 94.75 95 ALA A N 1
ATOM 784 C CA . ALA A 1 95 ? 5.363 1.260 -12.730 1.00 94.75 95 ALA A CA 1
ATOM 785 C C . ALA A 1 95 ? 3.848 1.340 -12.482 1.00 94.75 95 ALA A C 1
ATOM 787 O O . ALA A 1 95 ? 3.089 1.693 -13.382 1.00 94.75 95 ALA A O 1
ATOM 788 N N . SER A 1 96 ? 3.416 1.094 -11.246 1.00 94.94 96 SER A N 1
ATOM 789 C CA . SER A 1 96 ? 2.008 1.168 -10.841 1.00 94.94 96 SER A CA 1
ATOM 790 C C . SER A 1 96 ? 1.467 2.598 -10.920 1.00 94.94 96 SER A C 1
ATOM 792 O O . SER A 1 96 ? 0.378 2.818 -11.448 1.00 94.94 96 SER A O 1
ATOM 794 N N . LEU A 1 97 ? 2.255 3.595 -10.497 1.00 95.25 97 LEU A N 1
ATOM 795 C CA . LEU A 1 97 ? 1.899 5.007 -10.655 1.00 95.25 97 LEU A CA 1
ATOM 796 C C . LEU A 1 97 ? 1.738 5.379 -12.133 1.00 95.25 97 LEU A C 1
ATOM 798 O O . LEU A 1 97 ? 0.774 6.049 -12.497 1.00 95.25 97 LEU A O 1
ATOM 802 N N . ALA A 1 98 ? 2.663 4.952 -12.994 1.00 94.44 98 ALA A N 1
ATOM 803 C CA . ALA A 1 98 ? 2.564 5.196 -14.429 1.00 94.44 98 ALA A CA 1
ATOM 804 C C . ALA A 1 98 ? 1.310 4.534 -15.030 1.00 94.44 98 ALA A C 1
ATOM 806 O O . ALA A 1 98 ? 0.585 5.189 -15.780 1.00 94.44 98 ALA A O 1
ATOM 807 N N . ALA A 1 99 ? 1.018 3.286 -14.647 1.00 92.56 99 ALA A N 1
ATOM 808 C CA . ALA A 1 99 ? -0.120 2.515 -15.144 1.00 92.56 99 ALA A CA 1
ATOM 809 C C . ALA A 1 99 ? -1.475 3.165 -14.831 1.00 92.56 99 ALA A C 1
ATOM 811 O O . ALA A 1 99 ? -2.356 3.179 -15.687 1.00 92.56 99 ALA A O 1
ATOM 812 N N . ILE A 1 100 ? -1.631 3.787 -13.658 1.00 92.50 100 ILE A N 1
ATOM 813 C CA . ILE A 1 100 ? -2.878 4.489 -13.311 1.00 92.50 100 ILE A CA 1
ATOM 814 C C . ILE A 1 100 ? -3.019 5.870 -13.980 1.00 92.50 100 ILE A C 1
ATOM 816 O O . ILE A 1 100 ? -3.983 6.584 -13.710 1.00 92.50 100 ILE A O 1
ATOM 820 N N . GLY A 1 101 ? -2.080 6.283 -14.840 1.00 94.19 101 GLY A N 1
ATOM 821 C CA . GLY A 1 101 ? -2.076 7.601 -15.487 1.00 94.19 101 GLY A CA 1
ATOM 822 C C . GLY A 1 101 ? -1.230 8.649 -14.758 1.00 94.19 101 GLY A C 1
ATOM 823 O O . GLY A 1 101 ? -1.499 9.852 -14.844 1.00 94.19 101 GLY A O 1
ATOM 824 N N . GLY A 1 102 ? -0.221 8.209 -14.006 1.00 95.56 102 GLY A N 1
ATOM 825 C CA . GLY A 1 102 ? 0.716 9.072 -13.299 1.00 95.56 102 GLY A CA 1
ATOM 826 C C . GLY A 1 102 ? 0.048 9.900 -12.204 1.00 95.56 102 GLY A C 1
ATOM 827 O O . GLY A 1 102 ? -0.901 9.476 -11.544 1.00 95.56 102 GLY A O 1
ATOM 828 N N . GLN A 1 103 ? 0.528 11.133 -12.034 1.00 95.44 103 GLN A N 1
ATOM 829 C CA . GLN A 1 103 ? 0.028 12.044 -11.004 1.00 95.44 103 GLN A CA 1
ATOM 830 C C . GLN A 1 103 ? -1.473 12.345 -11.142 1.00 95.44 103 GLN A C 1
ATOM 832 O O . GLN A 1 103 ? -2.173 12.452 -10.138 1.00 95.44 103 GLN A O 1
ATOM 837 N N . ALA A 1 104 ? -1.989 12.473 -12.369 1.00 96.06 104 ALA A N 1
ATOM 838 C CA . ALA A 1 104 ? -3.414 12.717 -12.598 1.00 96.06 104 ALA A CA 1
ATOM 839 C C . ALA A 1 104 ? -4.268 11.510 -12.173 1.00 96.06 104 ALA A C 1
ATOM 841 O O . ALA A 1 104 ? -5.328 11.679 -11.566 1.00 96.06 104 ALA A O 1
ATOM 842 N N . GLY A 1 105 ? -3.776 10.300 -12.448 1.00 94.94 105 GLY A N 1
ATOM 843 C CA . GLY A 1 105 ? -4.332 9.047 -11.945 1.00 94.94 105 GLY A CA 1
ATOM 844 C C . GLY A 1 105 ? -4.382 8.988 -10.428 1.00 94.94 105 GLY A C 1
ATOM 845 O O . GLY A 1 105 ? -5.430 8.723 -9.842 1.00 94.94 105 GLY A O 1
ATOM 846 N N . TRP A 1 106 ? -3.261 9.317 -9.789 1.00 94.88 106 TRP A N 1
ATOM 847 C CA . TRP A 1 106 ? -3.147 9.361 -8.335 1.00 94.88 106 TRP A CA 1
ATOM 848 C C . TRP A 1 106 ? -4.133 10.342 -7.694 1.00 94.88 106 TRP A C 1
ATOM 850 O O . TRP A 1 106 ? -4.862 9.974 -6.778 1.00 94.88 106 TRP A O 1
ATOM 860 N N . VAL A 1 107 ? -4.234 11.570 -8.212 1.00 95.88 107 VAL A N 1
ATOM 861 C CA . VAL A 1 107 ? -5.196 12.571 -7.718 1.00 95.88 107 VAL A CA 1
ATOM 862 C C . VAL A 1 107 ? -6.641 12.086 -7.873 1.00 95.88 107 VAL A C 1
ATOM 864 O O . VAL A 1 107 ? -7.451 12.250 -6.960 1.00 95.88 107 VAL A O 1
ATOM 867 N N . ARG A 1 108 ? -6.973 11.450 -9.004 1.00 95.38 108 ARG A N 1
ATOM 868 C CA . ARG A 1 108 ? -8.300 10.857 -9.225 1.00 95.38 108 ARG A CA 1
ATOM 869 C C . ARG A 1 108 ? -8.589 9.752 -8.212 1.00 95.38 108 ARG A C 1
ATOM 871 O O . ARG A 1 108 ? -9.673 9.730 -7.635 1.00 95.38 108 ARG A O 1
ATOM 878 N N . MET A 1 109 ? -7.614 8.876 -7.970 1.00 94.12 109 MET A N 1
ATOM 879 C CA . MET A 1 109 ? -7.709 7.805 -6.983 1.00 94.12 109 MET A CA 1
ATOM 880 C C . MET A 1 109 ? -7.941 8.367 -5.581 1.00 94.12 109 MET A C 1
ATOM 882 O O . MET A 1 109 ? -8.901 7.974 -4.930 1.00 94.12 109 MET A O 1
ATOM 886 N N . LEU A 1 110 ? -7.137 9.339 -5.148 1.00 94.75 110 LEU A N 1
ATOM 887 C CA . LEU A 1 110 ? -7.287 10.010 -3.855 1.00 94.75 110 LEU A CA 1
ATOM 888 C C . LEU A 1 110 ? -8.657 10.680 -3.663 1.00 94.75 110 LEU A C 1
ATOM 890 O O . LEU A 1 110 ? -9.155 10.767 -2.540 1.00 94.75 110 LEU A O 1
ATOM 894 N N . GLY A 1 111 ? -9.284 11.123 -4.757 1.00 95.19 111 GLY A N 1
ATOM 895 C CA . GLY A 1 111 ? -10.634 11.679 -4.763 1.00 95.19 111 GLY A CA 1
ATOM 896 C C . GLY A 1 111 ? -11.757 10.652 -4.569 1.00 95.19 111 GLY A C 1
ATOM 897 O O . GLY A 1 111 ? -12.878 11.055 -4.242 1.00 95.19 111 GLY A O 1
ATOM 898 N N . ARG A 1 112 ? -11.487 9.348 -4.738 1.00 93.88 112 ARG A N 1
ATOM 899 C CA . ARG A 1 112 ? -12.466 8.277 -4.485 1.00 93.88 112 ARG A CA 1
ATOM 900 C C . ARG A 1 112 ? -12.845 8.252 -3.012 1.00 93.88 112 ARG A C 1
ATOM 902 O O . ARG A 1 112 ? -12.034 8.583 -2.153 1.00 93.88 112 ARG A O 1
ATOM 909 N N . ARG A 1 113 ? -14.084 7.856 -2.721 1.00 94.31 113 ARG A N 1
ATOM 910 C CA . ARG A 1 113 ? -14.584 7.731 -1.349 1.00 94.31 113 ARG A CA 1
ATOM 911 C C . ARG A 1 113 ? -14.597 6.275 -0.914 1.00 94.31 113 ARG A C 1
ATOM 913 O O . ARG A 1 113 ? -14.947 5.413 -1.714 1.00 94.31 113 ARG A O 1
ATOM 920 N N . ASP A 1 114 ? -14.278 6.050 0.351 1.00 93.25 114 ASP A N 1
ATOM 921 C CA . ASP A 1 114 ? -14.403 4.755 1.014 1.00 93.25 114 ASP A CA 1
ATOM 922 C C . ASP A 1 114 ? -14.961 4.936 2.436 1.00 93.25 114 ASP A C 1
ATOM 924 O O . ASP A 1 114 ? -15.086 6.064 2.936 1.00 93.25 114 ASP A O 1
ATOM 928 N N . TYR A 1 115 ? -15.353 3.834 3.062 1.00 93.44 115 TYR A N 1
ATOM 929 C CA . TYR A 1 115 ? -15.930 3.792 4.397 1.00 93.44 115 TYR A CA 1
ATOM 930 C C . TYR A 1 115 ? -14.845 3.751 5.469 1.00 93.44 115 TYR A C 1
ATOM 932 O O . TYR A 1 115 ? -13.933 2.935 5.415 1.00 93.44 115 TYR A O 1
ATOM 940 N N . CYS A 1 116 ? -14.990 4.607 6.478 1.00 92.31 116 CYS A N 1
ATOM 941 C CA . CYS A 1 116 ? -14.301 4.497 7.759 1.00 92.31 116 CYS A CA 1
ATOM 942 C C . CYS A 1 116 ? -15.002 3.458 8.655 1.00 92.31 116 CYS A C 1
ATOM 944 O O . CYS A 1 116 ? -16.207 3.242 8.528 1.00 92.31 116 CYS A O 1
ATOM 946 N N . GLU A 1 117 ? -14.295 2.913 9.647 1.00 90.75 117 GLU A N 1
ATOM 947 C CA . GLU A 1 117 ? -14.870 2.079 10.717 1.00 90.75 117 GLU A CA 1
ATOM 948 C C . GLU A 1 117 ? -16.018 2.761 11.492 1.00 90.75 117 GLU A C 1
ATOM 950 O O . GLU A 1 117 ? -16.854 2.078 12.076 1.00 90.75 117 GLU A O 1
ATOM 955 N N . CYS A 1 118 ? -16.112 4.098 11.493 1.00 90.81 118 CYS A N 1
ATOM 956 C CA . CYS A 1 118 ? -17.261 4.808 12.074 1.00 90.81 118 CYS A CA 1
ATOM 957 C C . CYS A 1 118 ? -18.519 4.808 11.183 1.00 90.81 118 CYS A C 1
ATOM 959 O O . CYS A 1 118 ? -19.525 5.423 11.538 1.00 90.81 118 CYS A O 1
ATOM 961 N N . GLY A 1 119 ? -18.465 4.172 10.008 1.00 92.44 119 GLY A N 1
ATOM 962 C CA . GLY A 1 119 ? -19.553 4.097 9.031 1.00 92.44 119 GLY A CA 1
ATOM 963 C C . GLY A 1 119 ? -19.686 5.322 8.121 1.00 92.44 119 GLY A C 1
ATOM 964 O O . GLY A 1 119 ? -20.471 5.297 7.174 1.00 92.44 119 GLY A O 1
ATOM 965 N N . GLN A 1 120 ? -18.920 6.391 8.363 1.00 94.56 120 GLN A N 1
ATOM 966 C CA . GLN A 1 120 ? -18.908 7.569 7.494 1.00 94.56 120 GLN A CA 1
ATOM 967 C C . GLN A 1 120 ? -18.041 7.343 6.258 1.00 94.56 120 GLN A C 1
ATOM 969 O O . GLN A 1 120 ? -16.994 6.696 6.324 1.00 94.56 120 GLN A O 1
ATOM 974 N N . THR A 1 121 ? -18.445 7.937 5.135 1.00 95.50 121 THR A N 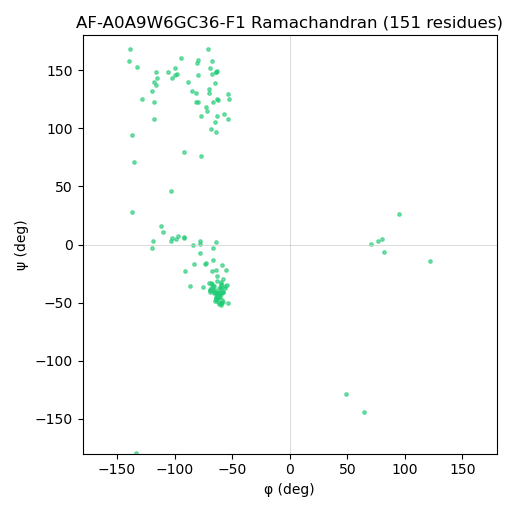1
ATOM 975 C CA . THR A 1 121 ? -17.613 7.953 3.928 1.00 95.50 121 THR A CA 1
ATOM 976 C C . THR A 1 121 ? -16.681 9.153 3.942 1.00 95.50 121 THR A C 1
ATOM 978 O O . THR A 1 121 ? -17.079 10.265 4.292 1.00 95.50 121 THR A O 1
ATOM 981 N N . SER A 1 122 ? -15.443 8.957 3.515 1.00 94.31 122 SER A N 1
ATOM 982 C CA . SER A 1 122 ? -14.459 10.023 3.316 1.00 94.31 122 SER A CA 1
ATOM 983 C C . SER A 1 122 ? -13.673 9.755 2.046 1.00 94.31 122 SER A C 1
ATOM 985 O O . SER A 1 122 ? -13.636 8.627 1.566 1.00 94.31 122 SER A O 1
ATOM 987 N N . LYS A 1 123 ? -13.070 10.798 1.473 1.00 95.00 123 LYS A N 1
ATOM 988 C CA . LYS A 1 123 ? -12.119 10.599 0.376 1.00 95.00 123 LYS A CA 1
ATOM 989 C C . LYS A 1 123 ? -10.913 9.791 0.863 1.00 95.00 123 LYS A C 1
ATOM 991 O O . LYS A 1 123 ? -10.534 9.958 2.021 1.00 95.00 123 LYS A O 1
ATOM 996 N N . LEU A 1 124 ? -10.289 9.006 -0.013 1.00 93.25 124 LEU A N 1
ATOM 997 C CA . LEU A 1 124 ? -9.100 8.212 0.310 1.00 93.25 124 LEU A CA 1
ATOM 998 C C . LEU A 1 124 ? -7.954 9.075 0.855 1.00 93.25 124 LEU A C 1
ATOM 1000 O O . LEU A 1 124 ? -7.306 8.662 1.805 1.00 93.25 124 LEU A O 1
ATOM 1004 N N . GLU A 1 125 ? -7.771 10.307 0.360 1.00 94.00 125 GLU A N 1
ATOM 1005 C CA . GLU A 1 125 ? -6.784 11.259 0.919 1.00 94.00 125 GLU A CA 1
ATOM 1006 C C . GLU A 1 125 ? -6.999 11.613 2.402 1.00 94.00 125 GLU A C 1
ATOM 1008 O O . GLU A 1 125 ? -6.099 12.136 3.048 1.00 94.00 125 GLU A O 1
ATOM 1013 N N . ASN A 1 126 ? -8.192 11.350 2.942 1.00 93.19 126 ASN A N 1
ATOM 1014 C CA . ASN A 1 126 ? -8.564 11.635 4.329 1.00 93.19 126 ASN A CA 1
ATOM 1015 C C . ASN A 1 126 ? -8.724 10.359 5.171 1.00 93.19 126 ASN A C 1
ATOM 1017 O O . ASN A 1 126 ? -9.270 10.420 6.279 1.00 93.19 126 ASN A O 1
ATOM 1021 N N . LEU A 1 127 ? -8.310 9.206 4.639 1.00 92.00 127 LEU A N 1
ATOM 1022 C CA . LEU A 1 127 ? -8.386 7.913 5.304 1.00 92.00 127 LEU A CA 1
ATOM 1023 C C . LEU A 1 127 ? -6.984 7.360 5.539 1.00 92.00 127 LEU A C 1
ATOM 1025 O O . LEU A 1 127 ? -6.133 7.369 4.657 1.00 92.00 127 LEU A O 1
ATOM 1029 N N . SER A 1 128 ? -6.770 6.810 6.727 1.00 91.31 128 SER A N 1
ATOM 1030 C CA . SER A 1 128 ? -5.645 5.924 6.994 1.00 91.31 128 SER A CA 1
ATOM 1031 C C . SER A 1 128 ? -6.104 4.472 6.948 1.00 91.31 128 SER A C 1
ATOM 1033 O O . SER A 1 128 ? -7.211 4.158 7.375 1.00 91.31 128 SER A O 1
ATOM 1035 N N . VAL A 1 129 ? -5.245 3.579 6.477 1.00 91.50 129 VAL A N 1
ATOM 1036 C CA . VAL A 1 129 ? -5.482 2.145 6.309 1.00 91.50 129 VAL A CA 1
ATOM 1037 C C . VAL A 1 129 ? -4.527 1.327 7.175 1.00 91.50 129 VAL A C 1
ATOM 1039 O O . VAL A 1 129 ? -3.342 1.638 7.272 1.00 91.50 129 VAL A O 1
ATOM 1042 N N . CYS A 1 130 ? -5.026 0.252 7.786 1.00 92.00 130 CYS A N 1
ATOM 1043 C CA . CYS A 1 130 ? -4.188 -0.753 8.441 1.00 92.00 130 CYS A CA 1
ATOM 1044 C C . CYS A 1 130 ? -3.644 -1.724 7.399 1.00 92.00 130 CYS A C 1
ATOM 1046 O O . CYS A 1 130 ? -4.415 -2.409 6.727 1.00 92.00 130 CYS A O 1
ATOM 1048 N N . VAL A 1 131 ? -2.319 -1.835 7.319 1.00 91.94 131 VAL A N 1
ATOM 1049 C CA . VAL A 1 131 ? -1.666 -2.688 6.319 1.00 91.94 131 VAL A CA 1
ATOM 1050 C C . VAL A 1 131 ? -2.006 -4.166 6.496 1.00 91.94 131 VAL A C 1
ATOM 1052 O O . VAL A 1 131 ? -2.044 -4.898 5.511 1.00 91.94 131 VAL A O 1
ATOM 1055 N N . ASP A 1 132 ? -2.320 -4.606 7.719 1.00 91.62 132 ASP A N 1
ATOM 1056 C CA . ASP A 1 132 ? -2.616 -6.008 8.029 1.00 91.62 132 ASP A CA 1
ATOM 1057 C C . ASP A 1 132 ? -4.080 -6.409 7.824 1.00 91.62 132 ASP A C 1
ATOM 1059 O O . ASP A 1 132 ? -4.324 -7.529 7.397 1.00 91.62 132 ASP A O 1
ATOM 1063 N N . CYS A 1 133 ? -5.050 -5.532 8.104 1.00 90.88 133 CYS A N 1
ATOM 1064 C CA . CYS A 1 133 ? -6.476 -5.899 8.053 1.00 90.88 133 CYS A CA 1
ATOM 1065 C C . CYS A 1 133 ? -7.321 -5.098 7.055 1.00 90.88 133 CYS A C 1
ATOM 1067 O O . CYS A 1 133 ? -8.519 -5.349 6.962 1.00 90.88 133 CYS A O 1
ATOM 1069 N N . GLY A 1 134 ? -6.746 -4.109 6.363 1.00 89.88 134 GLY A N 1
ATOM 1070 C CA . GLY A 1 134 ? -7.438 -3.323 5.333 1.00 89.88 134 GLY A CA 1
ATOM 1071 C C . GLY A 1 134 ? -8.504 -2.353 5.851 1.00 89.88 134 GLY A C 1
ATOM 1072 O O . GLY A 1 134 ? -9.137 -1.657 5.067 1.00 89.88 134 GLY A O 1
ATOM 1073 N N . ARG A 1 135 ? -8.722 -2.282 7.168 1.00 91.25 135 ARG A N 1
ATOM 1074 C CA . ARG A 1 135 ? -9.684 -1.345 7.761 1.00 91.25 135 ARG A CA 1
ATOM 1075 C C . ARG A 1 135 ? -9.218 0.103 7.637 1.00 91.25 135 ARG A C 1
ATOM 1077 O O . ARG A 1 135 ? -8.012 0.364 7.636 1.00 91.25 135 ARG A O 1
ATOM 1084 N N . HIS A 1 136 ? -10.182 1.021 7.583 1.00 91.69 136 HIS A N 1
ATOM 1085 C CA . HIS A 1 136 ? -9.962 2.451 7.378 1.00 91.69 136 HIS A CA 1
ATOM 1086 C C . HIS A 1 136 ? -10.375 3.306 8.574 1.00 91.69 136 HIS A C 1
ATOM 1088 O O . HIS A 1 136 ? -11.421 3.091 9.183 1.00 91.69 136 HIS A O 1
ATOM 1094 N N . TRP A 1 137 ? -9.608 4.361 8.837 1.00 91.75 137 TRP A N 1
ATOM 1095 C CA . TRP A 1 137 ? -9.918 5.373 9.842 1.00 91.75 137 TRP A CA 1
ATOM 1096 C C . TRP A 1 137 ? -9.830 6.764 9.233 1.00 91.75 137 TRP A C 1
ATOM 1098 O O . TRP A 1 137 ? -8.796 7.144 8.690 1.00 91.75 137 TRP A O 1
ATOM 1108 N N . CYS A 1 138 ? -10.899 7.544 9.358 1.00 91.56 138 CYS A N 1
ATOM 1109 C CA . CYS A 1 138 ? -10.847 8.972 9.083 1.00 91.56 138 CYS A CA 1
ATOM 1110 C C . CYS A 1 138 ? -10.049 9.702 10.172 1.00 91.56 138 CYS A C 1
ATOM 1112 O O . CYS A 1 138 ? -9.768 9.154 11.243 1.00 91.56 138 CYS A O 1
ATOM 1114 N N . TRP A 1 139 ? -9.716 10.965 9.914 1.00 83.56 139 TRP A N 1
ATOM 1115 C CA . TRP A 1 139 ? -8.971 11.807 10.851 1.00 83.56 139 TRP A CA 1
ATOM 1116 C C . TRP A 1 139 ? -9.632 11.899 12.243 1.00 83.56 139 TRP A C 1
ATOM 1118 O O . TRP A 1 139 ? -8.920 11.896 13.248 1.00 83.56 139 TRP A O 1
ATOM 1128 N N . GLU A 1 140 ? -10.967 11.885 12.327 1.00 84.88 140 GLU A N 1
ATOM 1129 C CA . GLU A 1 140 ? -11.713 11.892 13.600 1.00 84.88 140 GLU A CA 1
ATOM 1130 C C . GLU A 1 140 ? -11.509 10.595 14.396 1.00 84.88 140 GLU A C 1
ATOM 1132 O O . GLU A 1 140 ? -11.397 10.609 15.620 1.00 84.88 140 GLU A O 1
ATOM 1137 N N . CYS A 1 141 ? -11.388 9.463 13.699 1.00 84.38 141 CYS A N 1
ATOM 1138 C CA . CYS A 1 141 ? -11.141 8.145 14.285 1.00 84.38 141 CYS A CA 1
ATOM 1139 C C . CYS A 1 141 ? -9.648 7.796 14.376 1.00 84.38 141 CYS A C 1
ATOM 1141 O O . CYS A 1 141 ? -9.289 6.676 14.749 1.00 84.38 141 CYS A O 1
ATOM 1143 N N . SER A 1 142 ? -8.758 8.735 14.049 1.00 67.38 142 SER A N 1
ATOM 1144 C CA . SER A 1 142 ? -7.316 8.487 13.962 1.00 67.38 142 SER A CA 1
ATOM 1145 C C . SER A 1 142 ? -6.652 8.157 15.304 1.00 67.38 142 SER A C 1
ATOM 1147 O O . SER A 1 142 ? -5.529 7.657 15.302 1.00 67.38 142 SER A O 1
ATOM 1149 N N . GLY A 1 143 ? -7.326 8.381 16.440 1.00 66.62 143 GLY A N 1
ATOM 1150 C CA . GLY A 1 143 ? -6.885 7.932 17.769 1.00 66.62 143 GLY A CA 1
ATOM 1151 C C . GLY A 1 143 ? -7.254 6.477 18.101 1.00 66.62 143 GLY A C 1
ATOM 1152 O O . GLY A 1 143 ? -6.663 5.876 18.994 1.00 66.62 143 GLY A O 1
ATOM 1153 N N . THR A 1 144 ? -8.190 5.877 17.361 1.00 64.31 144 THR A N 1
ATOM 1154 C CA . THR A 1 144 ? -8.698 4.504 17.545 1.00 64.31 144 THR A CA 1
ATOM 1155 C C . THR A 1 144 ? -8.123 3.537 16.510 1.00 64.31 144 THR A C 1
ATOM 1157 O O . THR A 1 144 ? -8.845 2.760 15.894 1.00 64.31 144 THR A O 1
ATOM 1160 N N . ARG A 1 145 ? -6.808 3.601 16.281 1.00 74.94 145 ARG A N 1
ATOM 1161 C CA . ARG A 1 145 ? -6.123 2.754 15.291 1.00 74.94 145 ARG A CA 1
ATOM 1162 C C . ARG A 1 145 ? -6.132 1.285 15.702 1.00 74.94 145 ARG A C 1
ATOM 1164 O O . ARG A 1 145 ? -6.225 0.950 16.885 1.00 74.94 145 A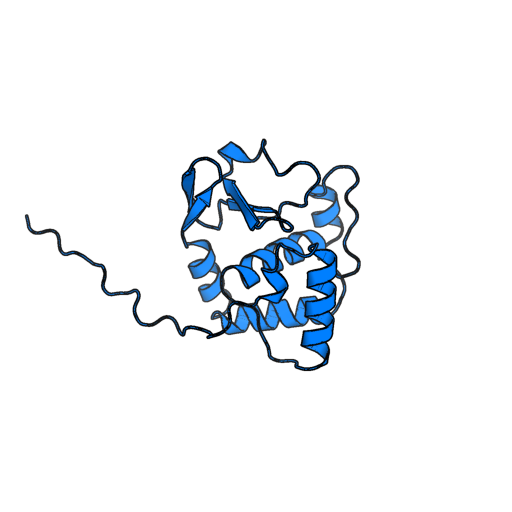RG A O 1
ATOM 1171 N N . CYS A 1 146 ? -5.967 0.412 14.712 1.00 80.88 146 CYS A N 1
ATOM 1172 C CA . CYS A 1 146 ? -5.734 -1.011 14.924 1.00 80.88 146 CYS A CA 1
ATOM 1173 C C . CYS A 1 146 ? -4.535 -1.216 15.868 1.00 80.88 146 CYS A C 1
ATOM 1175 O O . CYS A 1 146 ? -3.393 -0.929 15.506 1.00 80.88 146 CYS A O 1
ATOM 1177 N N . ARG A 1 147 ? -4.798 -1.647 17.110 1.00 74.94 147 ARG A N 1
ATOM 1178 C CA . ARG A 1 147 ? -3.766 -1.762 18.150 1.00 74.94 147 ARG A CA 1
ATOM 1179 C C . ARG A 1 147 ? -2.708 -2.778 17.725 1.00 74.94 147 ARG A C 1
ATOM 1181 O O . ARG A 1 147 ? -3.047 -3.923 17.460 1.00 74.94 147 ARG A O 1
ATOM 1188 N N . GLY A 1 148 ? -1.445 -2.356 17.706 1.00 74.56 148 GLY A N 1
ATOM 1189 C CA . GLY A 1 148 ? -0.310 -3.220 17.372 1.00 74.56 148 GLY A CA 1
ATOM 1190 C C . GLY A 1 148 ? -0.084 -3.446 15.875 1.00 74.56 148 GLY A C 1
ATOM 1191 O O . GLY A 1 148 ? 0.815 -4.205 15.528 1.00 74.56 148 GLY A O 1
ATOM 1192 N N . HIS A 1 149 ? -0.852 -2.787 15.001 1.00 83.62 149 HIS A N 1
ATOM 1193 C CA . HIS A 1 149 ? -0.691 -2.899 13.554 1.00 83.62 149 HIS A CA 1
ATOM 1194 C C . HIS A 1 149 ? -0.275 -1.571 12.923 1.00 83.62 149 HIS A C 1
ATOM 1196 O O . HIS A 1 149 ? -0.647 -0.477 13.366 1.00 83.62 149 H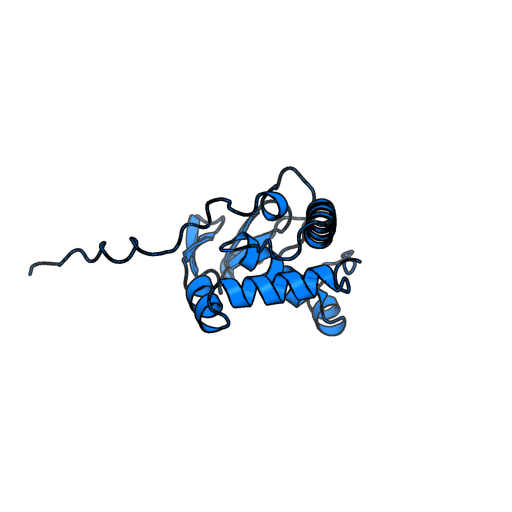IS A O 1
ATOM 1202 N N . GLU A 1 150 ? 0.495 -1.668 11.845 1.00 88.56 150 GLU A N 1
ATOM 1203 C CA . GLU A 1 150 ? 0.907 -0.497 11.090 1.00 88.56 150 GLU A CA 1
ATOM 1204 C C . GLU A 1 150 ? -0.285 0.119 10.342 1.00 88.56 150 GLU A C 1
ATOM 1206 O O . GLU A 1 150 ? -1.034 -0.558 9.640 1.00 88.56 150 GLU A O 1
ATOM 1211 N N . VAL A 1 151 ? -0.435 1.435 10.499 1.00 89.06 151 VAL A N 1
ATOM 1212 C CA . VAL A 1 151 ? -1.436 2.251 9.811 1.00 89.06 151 VAL A CA 1
ATOM 1213 C C . VAL A 1 151 ? -0.720 3.317 8.984 1.00 89.06 151 VAL A C 1
ATOM 1215 O O . VAL A 1 151 ? 0.193 3.975 9.496 1.00 89.06 151 VAL A O 1
ATOM 1218 N N . VAL A 1 152 ? -1.124 3.463 7.722 1.00 89.56 152 VAL A N 1
ATOM 1219 C CA . VAL A 1 152 ? -0.541 4.371 6.719 1.00 89.56 152 VAL A CA 1
ATOM 1220 C C . VAL A 1 152 ? -1.655 5.150 6.018 1.00 89.56 152 VAL A C 1
ATOM 1222 O O . VAL A 1 152 ? -2.780 4.668 5.963 1.00 89.56 152 VAL A O 1
ATOM 1225 N N . GLY A 1 153 ? -1.379 6.348 5.514 1.00 84.81 153 GLY A N 1
ATOM 1226 C CA . GLY A 1 153 ? -2.379 7.228 4.899 1.00 84.81 153 GLY A CA 1
ATOM 1227 C C . GLY A 1 153 ? -1.929 8.671 4.932 1.00 84.81 153 GLY A C 1
ATOM 1228 O O . GLY A 1 153 ? -1.291 9.038 5.946 1.00 84.81 153 GLY A O 1
#